Protein AF-A0AAV3GQU5-F1 (afdb_monomer_lite)

Radius of gyration: 13.27 Å; chains: 1; bounding box: 27×25×34 Å

Structure (mmCIF, N/CA/C/O backbone):
data_AF-A0AAV3GQU5-F1
#
_entry.id   AF-A0AAV3GQU5-F1
#
loop_
_atom_site.group_PDB
_atom_site.id
_atom_site.type_symbol
_atom_site.label_atom_id
_atom_site.label_alt_id
_atom_site.label_comp_id
_atom_site.label_asym_id
_atom_site.label_entity_id
_atom_site.label_seq_id
_atom_site.pdbx_PDB_ins_code
_atom_site.Cartn_x
_atom_site.Cartn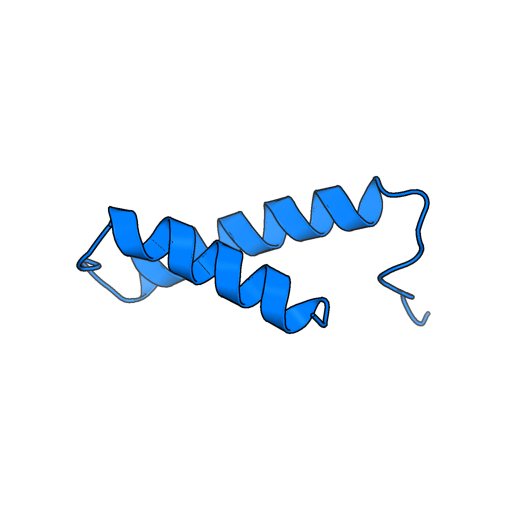_y
_atom_site.Cartn_z
_atom_site.occupancy
_atom_site.B_iso_or_equiv
_atom_site.auth_seq_id
_atom_site.auth_comp_id
_atom_site.auth_asym_id
_atom_site.auth_atom_id
_atom_site.pdbx_PDB_model_num
ATOM 1 N N . THR A 1 1 ? 16.126 8.207 5.615 1.00 61.44 1 THR A N 1
ATOM 2 C CA . THR A 1 1 ? 15.099 7.157 5.508 1.00 61.44 1 THR A CA 1
ATOM 3 C C . THR A 1 1 ? 15.143 6.553 4.124 1.00 61.44 1 THR A C 1
ATOM 5 O O . THR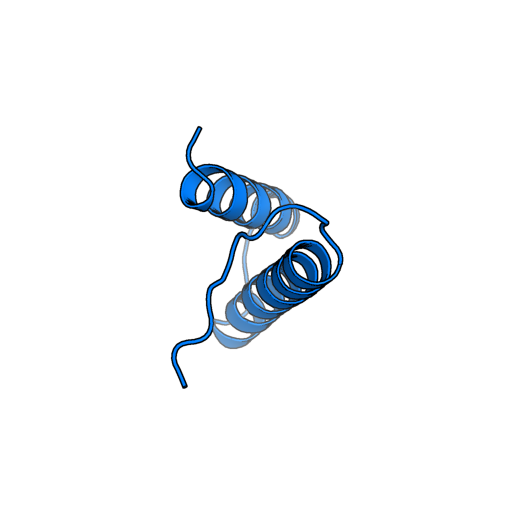 A 1 1 ? 14.973 7.281 3.148 1.00 61.44 1 THR A O 1
ATOM 8 N N . ASN A 1 2 ? 15.468 5.266 4.026 1.00 87.69 2 ASN A N 1
ATOM 9 C CA . ASN A 1 2 ? 15.508 4.521 2.761 1.00 87.69 2 ASN A CA 1
ATOM 10 C C . ASN A 1 2 ? 14.074 4.371 2.192 1.00 87.69 2 ASN A C 1
ATOM 12 O O . ASN A 1 2 ? 13.092 4.495 2.923 1.00 87.69 2 ASN A O 1
ATOM 16 N N . LEU A 1 3 ? 13.937 4.114 0.892 1.00 86.81 3 LEU A N 1
ATOM 17 C CA . LEU A 1 3 ? 12.663 3.864 0.206 1.00 86.81 3 LEU A CA 1
ATOM 18 C C . LEU A 1 3 ? 11.846 2.756 0.882 1.00 86.81 3 LEU A C 1
ATOM 20 O O . LEU A 1 3 ? 10.644 2.914 1.074 1.00 86.81 3 LEU A O 1
ATOM 24 N N . ILE A 1 4 ? 12.507 1.678 1.313 1.00 89.88 4 ILE A N 1
ATOM 25 C CA . ILE A 1 4 ? 11.846 0.560 2.002 1.00 89.88 4 ILE A CA 1
ATOM 26 C C . ILE A 1 4 ? 11.248 0.994 3.342 1.00 89.88 4 ILE A C 1
ATOM 28 O O . ILE A 1 4 ? 10.138 0.599 3.685 1.00 89.88 4 ILE A O 1
ATOM 32 N N . GLU A 1 5 ? 11.943 1.848 4.094 1.00 93.00 5 GLU A N 1
ATOM 33 C CA . GLU A 1 5 ? 11.418 2.362 5.360 1.00 93.00 5 GLU A CA 1
ATOM 34 C C . GLU A 1 5 ? 10.181 3.238 5.138 1.00 93.00 5 GLU A C 1
ATOM 36 O O . GLU A 1 5 ? 9.218 3.123 5.893 1.00 93.00 5 GLU A O 1
ATOM 41 N N . ARG A 1 6 ? 10.169 4.067 4.081 1.00 91.06 6 ARG A N 1
ATOM 42 C CA . ARG A 1 6 ? 8.991 4.877 3.721 1.00 91.06 6 ARG A CA 1
ATOM 43 C C . ARG A 1 6 ? 7.801 4.000 3.336 1.00 91.06 6 ARG A C 1
ATOM 45 O O . ARG A 1 6 ? 6.699 4.237 3.821 1.00 91.06 6 ARG A O 1
ATOM 52 N N . LEU A 1 7 ? 8.032 2.968 2.527 1.00 92.44 7 LEU A N 1
ATOM 53 C CA . LEU A 1 7 ? 6.990 2.015 2.145 1.00 92.44 7 LEU A CA 1
ATOM 54 C C . LEU A 1 7 ? 6.416 1.295 3.375 1.00 92.44 7 LEU A C 1
ATOM 56 O O . LEU A 1 7 ? 5.201 1.233 3.554 1.00 92.44 7 LEU A O 1
ATOM 60 N N . ASN A 1 8 ? 7.282 0.813 4.270 1.00 94.00 8 ASN A N 1
ATOM 61 C CA . ASN A 1 8 ? 6.860 0.148 5.503 1.00 94.00 8 ASN A CA 1
ATOM 62 C C . ASN A 1 8 ? 6.068 1.086 6.425 1.00 94.00 8 ASN A C 1
ATOM 64 O O . ASN A 1 8 ? 5.088 0.660 7.038 1.00 94.00 8 ASN A O 1
ATOM 68 N N . GLN A 1 9 ? 6.458 2.360 6.516 1.00 94.81 9 GLN A N 1
ATOM 69 C CA . GLN A 1 9 ? 5.704 3.367 7.265 1.00 94.81 9 GLN A CA 1
ATOM 70 C C . GLN A 1 9 ? 4.296 3.563 6.696 1.00 94.81 9 GLN A C 1
ATOM 72 O O . GLN A 1 9 ? 3.343 3.630 7.472 1.00 94.81 9 GLN A O 1
ATOM 77 N N . GLU A 1 10 ? 4.143 3.602 5.372 1.00 93.75 10 GLU A N 1
ATOM 78 C CA . GLU A 1 10 ? 2.832 3.760 4.736 1.00 93.75 10 GLU A CA 1
ATOM 79 C C . GLU A 1 10 ? 1.933 2.538 4.964 1.00 93.75 10 GLU A C 1
ATOM 81 O O . GLU A 1 10 ? 0.771 2.689 5.352 1.00 93.75 10 GLU A O 1
ATOM 86 N N . VAL A 1 11 ? 2.481 1.324 4.844 1.00 94.62 11 VAL A N 1
ATOM 87 C CA . VAL A 1 11 ? 1.752 0.088 5.176 1.00 94.62 11 VAL A CA 1
ATOM 88 C C . VAL A 1 11 ? 1.276 0.116 6.632 1.00 94.62 11 VAL A C 1
ATOM 90 O O . VAL A 1 11 ? 0.088 -0.090 6.893 1.00 94.62 11 VAL A O 1
ATOM 93 N N . ARG A 1 12 ? 2.158 0.453 7.586 1.00 94.31 12 ARG A N 1
A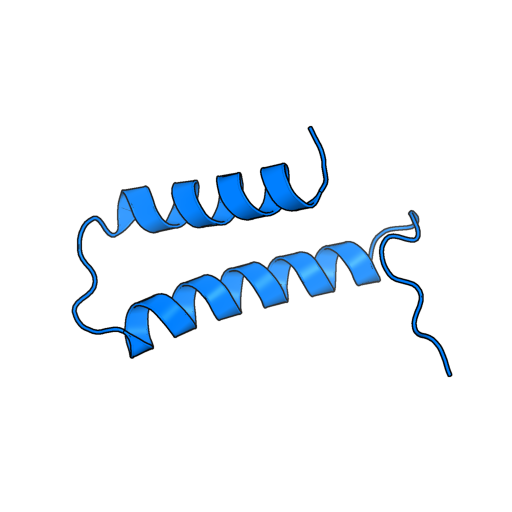TOM 94 C CA . ARG A 1 12 ? 1.788 0.543 9.012 1.00 94.31 12 ARG A CA 1
ATOM 95 C C . ARG A 1 12 ? 0.776 1.649 9.294 1.00 94.31 12 ARG A C 1
ATOM 97 O O . ARG A 1 12 ? -0.086 1.477 10.157 1.00 94.31 12 ARG A O 1
ATOM 104 N N . ARG A 1 13 ? 0.832 2.770 8.571 1.00 95.12 13 ARG A N 1
ATOM 105 C CA . ARG A 1 13 ? -0.143 3.861 8.699 1.00 95.12 13 ARG A CA 1
ATOM 106 C C . ARG A 1 13 ? -1.548 3.394 8.318 1.00 95.12 13 ARG A C 1
ATOM 108 O O . ARG A 1 13 ? -2.489 3.684 9.057 1.00 95.12 13 ARG A O 1
ATOM 115 N N . ARG A 1 14 ? -1.696 2.659 7.208 1.00 94.44 14 ARG A N 1
ATOM 116 C CA . ARG A 1 14 ? -3.005 2.149 6.755 1.00 94.44 14 ARG A CA 1
ATOM 117 C C . ARG A 1 14 ? -3.512 0.993 7.621 1.00 94.44 14 ARG A C 1
ATOM 119 O O . ARG A 1 14 ? -4.694 0.944 7.945 1.00 94.44 14 ARG A O 1
ATOM 126 N N . GLU A 1 15 ? -2.624 0.113 8.071 1.00 94.56 15 GLU A N 1
ATOM 127 C CA . GLU A 1 15 ? -2.960 -0.956 9.020 1.00 94.56 15 GLU A CA 1
ATOM 128 C C . GLU A 1 15 ? -3.491 -0.424 10.356 1.00 94.56 15 GLU A C 1
ATOM 130 O O . GLU A 1 15 ? -4.458 -0.967 10.894 1.00 94.56 15 GLU A O 1
ATOM 135 N N . LYS A 1 16 ? -2.901 0.657 10.886 1.00 94.69 16 LYS A N 1
ATOM 136 C CA . LYS A 1 16 ? -3.288 1.232 12.186 1.00 94.69 16 LYS A CA 1
ATOM 137 C C . LYS A 1 16 ? -4.773 1.614 12.254 1.00 94.69 16 LYS A C 1
ATOM 139 O O . LYS A 1 16 ? -5.352 1.611 13.339 1.00 94.69 16 LYS A O 1
ATOM 144 N N . ILE A 1 17 ? -5.391 1.924 11.113 1.00 94.31 17 ILE A N 1
ATOM 145 C CA . ILE A 1 17 ? -6.821 2.241 11.011 1.00 94.31 17 ILE A CA 1
ATOM 146 C C . ILE A 1 17 ? -7.683 0.977 11.151 1.00 94.31 17 ILE A C 1
ATOM 148 O O . ILE A 1 17 ? -8.714 1.015 11.816 1.00 94.31 17 ILE A O 1
ATOM 152 N N . ILE A 1 18 ? -7.253 -0.142 10.565 1.00 90.75 18 ILE A N 1
ATOM 153 C CA . ILE A 1 18 ? -8.027 -1.393 10.494 1.00 90.75 18 ILE A CA 1
ATOM 154 C C . ILE A 1 18 ? -7.995 -2.157 11.826 1.00 90.75 18 ILE A C 1
ATOM 156 O O . ILE A 1 18 ? -8.975 -2.811 12.171 1.00 90.75 18 ILE A O 1
ATOM 160 N N . ARG A 1 19 ? -6.913 -2.020 12.610 1.00 90.25 19 ARG A N 1
ATOM 161 C CA . ARG A 1 19 ? -6.667 -2.644 13.932 1.00 90.25 19 ARG A CA 1
ATOM 162 C C . ARG A 1 19 ? -6.600 -4.179 13.943 1.00 90.25 19 ARG A C 1
ATOM 164 O O . ARG A 1 19 ? -5.654 -4.713 14.509 1.00 90.25 19 ARG A O 1
ATOM 171 N N . ILE A 1 20 ? -7.567 -4.885 13.356 1.00 93.25 20 ILE A N 1
ATOM 172 C CA . ILE A 1 20 ? -7.626 -6.353 13.272 1.00 93.25 20 ILE A CA 1
ATOM 173 C C . ILE A 1 20 ? -8.137 -6.747 11.885 1.00 93.25 20 ILE A C 1
ATOM 175 O O . ILE A 1 20 ? -9.192 -6.287 11.451 1.00 93.25 20 ILE A O 1
ATOM 179 N N . PHE A 1 21 ? -7.414 -7.628 11.193 1.00 95.31 21 PHE A N 1
ATOM 180 C CA . PHE A 1 21 ? -7.875 -8.173 9.917 1.00 95.31 21 PHE A CA 1
ATOM 181 C C . PHE A 1 21 ? -8.727 -9.430 10.125 1.00 95.31 21 PHE A C 1
ATOM 183 O O . PHE A 1 21 ? -8.361 -10.282 10.932 1.00 95.31 21 PHE A O 1
ATOM 190 N N . PRO A 1 22 ? -9.811 -9.606 9.349 1.00 94.44 22 PRO A N 1
ATOM 191 C CA . PRO A 1 22 ? -10.669 -10.785 9.453 1.00 94.44 22 PRO A CA 1
ATOM 192 C C . PRO A 1 22 ? -10.028 -12.057 8.870 1.00 94.44 22 PRO A C 1
ATOM 194 O O . PRO A 1 22 ? -10.469 -13.159 9.172 1.00 94.44 22 PRO A O 1
ATOM 197 N N . ASN A 1 23 ? -9.020 -11.924 7.999 1.00 96.44 23 ASN A N 1
ATOM 198 C CA . ASN A 1 23 ? -8.229 -13.022 7.434 1.00 96.44 23 ASN A CA 1
ATOM 199 C C . ASN A 1 23 ? -6.970 -12.483 6.729 1.00 96.44 23 ASN A C 1
ATOM 201 O O . ASN A 1 23 ? -6.870 -11.291 6.419 1.00 96.44 23 ASN A O 1
ATOM 205 N N . CYS A 1 24 ? -6.035 -13.380 6.403 1.00 96.56 24 CYS A N 1
ATOM 206 C CA . CYS A 1 24 ? -4.796 -13.043 5.696 1.00 96.56 24 CYS A CA 1
ATOM 207 C C . CYS A 1 24 ? -5.039 -12.455 4.296 1.00 96.56 24 CYS A C 1
ATOM 209 O O . CYS A 1 24 ? -4.295 -11.579 3.862 1.00 96.56 24 CYS A O 1
ATOM 211 N N . VAL A 1 25 ? -6.097 -12.884 3.596 1.00 97.62 25 VAL A N 1
ATOM 212 C CA . VAL A 1 25 ? -6.428 -12.381 2.250 1.00 97.62 25 VAL A CA 1
ATOM 213 C C . VAL A 1 25 ? -6.769 -10.889 2.293 1.0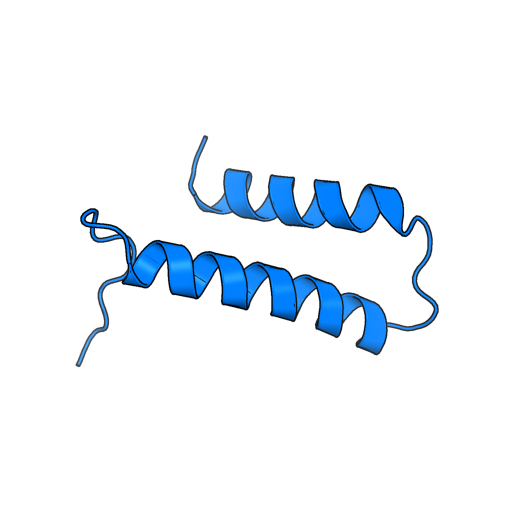0 97.62 25 VAL A C 1
ATOM 215 O O . VAL A 1 25 ? -6.367 -10.136 1.411 1.00 97.62 25 VAL A O 1
ATOM 218 N N . SER A 1 26 ? -7.456 -10.440 3.341 1.00 95.31 26 SER A N 1
ATOM 219 C CA . SER A 1 26 ? -7.818 -9.032 3.538 1.00 95.31 26 SER A CA 1
ATOM 220 C C . SER A 1 26 ? -6.587 -8.164 3.803 1.00 95.31 26 SER A C 1
ATOM 222 O O . SER A 1 26 ? -6.477 -7.077 3.240 1.00 95.31 26 SER A O 1
ATOM 224 N N . ALA A 1 27 ? -5.627 -8.669 4.585 1.00 95.19 27 ALA A N 1
ATOM 225 C CA . ALA A 1 27 ? -4.336 -8.008 4.772 1.00 95.19 27 ALA A CA 1
ATOM 226 C C . ALA A 1 27 ? -3.549 -7.932 3.453 1.00 95.19 27 ALA A C 1
ATOM 228 O O . ALA A 1 27 ? -3.043 -6.869 3.096 1.00 95.19 27 ALA A O 1
ATOM 229 N N . ASN A 1 28 ? -3.523 -9.024 2.681 1.00 96.44 28 ASN A N 1
ATOM 230 C CA . ASN A 1 28 ? -2.841 -9.061 1.389 1.00 96.44 28 ASN A CA 1
ATOM 231 C C . ASN A 1 28 ? -3.439 -8.062 0.386 1.00 96.44 28 ASN A C 1
ATOM 233 O O . ASN A 1 28 ? -2.702 -7.420 -0.353 1.00 96.44 28 ASN A O 1
ATOM 237 N N . ARG A 1 29 ? -4.766 -7.875 0.391 1.00 96.44 29 ARG A N 1
ATOM 238 C CA . ARG A 1 29 ? -5.437 -6.866 -0.447 1.00 96.44 29 ARG A CA 1
ATOM 239 C C . ARG A 1 29 ? -5.009 -5.445 -0.095 1.00 96.44 29 ARG A C 1
ATOM 241 O O . ARG A 1 29 ? -4.744 -4.665 -1.001 1.00 96.44 29 ARG A O 1
ATOM 248 N N . LEU A 1 30 ? -4.911 -5.113 1.194 1.00 95.50 30 LEU A N 1
ATOM 249 C CA . LEU A 1 30 ? -4.445 -3.791 1.619 1.00 95.50 30 LEU A CA 1
ATOM 250 C C . LEU A 1 30 ? -3.000 -3.549 1.184 1.00 95.50 30 LEU A C 1
ATOM 252 O O . LEU A 1 30 ? -2.701 -2.516 0.592 1.00 95.50 30 LEU A O 1
ATOM 256 N N . ILE A 1 31 ? -2.115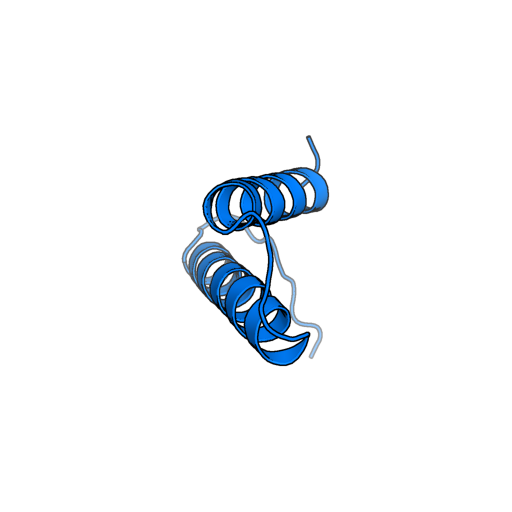 -4.498 1.494 1.00 95.56 31 ILE A N 1
ATOM 257 C CA . ILE A 1 31 ? -0.693 -4.386 1.168 1.00 95.56 31 ILE A CA 1
ATOM 258 C C . ILE A 1 31 ? -0.525 -4.291 -0.351 1.00 95.56 31 ILE A C 1
ATOM 260 O O . ILE A 1 31 ? 0.174 -3.405 -0.828 1.00 95.56 31 ILE A O 1
ATOM 264 N N . GLY A 1 32 ? -1.230 -5.133 -1.111 1.00 96.62 32 GLY A N 1
ATOM 265 C CA . GLY A 1 32 ? -1.251 -5.086 -2.570 1.00 96.62 32 GLY A CA 1
ATOM 266 C C . GLY A 1 32 ? -1.700 -3.730 -3.112 1.00 96.62 32 GLY A C 1
ATOM 267 O O . GLY A 1 32 ? -1.028 -3.183 -3.979 1.00 96.62 32 GLY A O 1
ATOM 268 N N . ALA A 1 33 ? -2.766 -3.142 -2.563 1.00 96.25 33 ALA A N 1
ATOM 269 C CA . ALA A 1 33 ? -3.222 -1.810 -2.963 1.00 96.25 33 ALA A CA 1
ATOM 270 C C . ALA A 1 33 ? -2.159 -0.725 -2.704 1.00 96.25 33 ALA A C 1
ATOM 272 O O . ALA A 1 33 ? -1.890 0.084 -3.582 1.00 96.25 33 ALA A O 1
ATOM 273 N N . VAL A 1 34 ? -1.494 -0.744 -1.539 1.00 95.12 34 VAL A N 1
ATOM 274 C CA . VAL A 1 34 ? -0.394 0.194 -1.229 1.00 95.12 34 VAL A CA 1
ATOM 275 C C . VAL A 1 34 ? 0.771 0.039 -2.208 1.00 95.12 34 VAL A C 1
ATOM 277 O O . VAL A 1 34 ? 1.354 1.030 -2.639 1.00 95.12 34 VAL A O 1
ATOM 280 N N . LEU A 1 35 ? 1.126 -1.200 -2.549 1.00 94.56 35 LEU A N 1
ATOM 281 C CA . LEU A 1 35 ? 2.221 -1.482 -3.475 1.00 94.56 35 LEU A CA 1
ATOM 282 C C . LEU A 1 35 ? 1.905 -1.021 -4.900 1.00 94.56 35 LEU A C 1
ATOM 284 O O . LEU A 1 35 ? 2.804 -0.521 -5.570 1.00 94.56 35 LEU A O 1
ATOM 288 N N . ILE A 1 36 ? 0.653 -1.163 -5.345 1.00 95.25 36 ILE A N 1
ATOM 289 C CA . ILE A 1 36 ? 0.194 -0.664 -6.648 1.00 95.25 36 ILE A CA 1
ATOM 290 C C . ILE A 1 36 ? 0.277 0.865 -6.681 1.00 95.25 36 ILE A C 1
ATOM 292 O O . ILE A 1 36 ? 0.929 1.402 -7.570 1.00 95.25 36 ILE A O 1
ATOM 296 N N . ASP A 1 37 ? -0.268 1.552 -5.669 1.00 92.88 37 ASP A N 1
ATOM 297 C CA . ASP A 1 37 ? -0.182 3.017 -5.565 1.00 92.88 37 ASP A CA 1
ATOM 298 C C . ASP A 1 37 ? 1.284 3.490 -5.633 1.00 92.88 37 ASP A C 1
ATOM 300 O O . ASP A 1 37 ? 1.626 4.436 -6.344 1.00 92.88 37 ASP A O 1
ATOM 304 N N . GLN A 1 38 ? 2.178 2.806 -4.906 1.00 92.19 38 GLN A N 1
ATOM 305 C CA . GLN A 1 38 ? 3.597 3.155 -4.884 1.00 92.19 38 GLN A CA 1
ATOM 306 C C . GLN A 1 38 ? 4.285 2.892 -6.226 1.00 92.19 38 GLN A C 1
ATOM 308 O O . GLN A 1 38 ? 5.164 3.661 -6.625 1.00 92.19 38 GLN A O 1
ATOM 313 N N . HIS A 1 39 ? 3.925 1.800 -6.898 1.00 91.00 39 HIS A N 1
ATOM 314 C CA . HIS A 1 39 ? 4.442 1.458 -8.215 1.00 91.00 39 HIS A CA 1
ATOM 315 C C . HIS A 1 39 ? 4.067 2.527 -9.243 1.00 91.00 39 HIS A C 1
ATOM 317 O O . HIS A 1 39 ? 4.950 3.011 -9.953 1.00 91.00 39 HIS A O 1
ATOM 323 N N . ASP A 1 40 ? 2.805 2.953 -9.259 1.00 91.38 40 ASP A N 1
ATOM 324 C CA . ASP A 1 40 ? 2.319 4.006 -10.150 1.00 91.38 40 ASP A CA 1
ATOM 325 C C . ASP A 1 40 ? 3.028 5.342 -9.876 1.00 91.38 40 ASP A C 1
ATOM 327 O O . ASP A 1 40 ? 3.480 6.015 -10.807 1.00 91.38 40 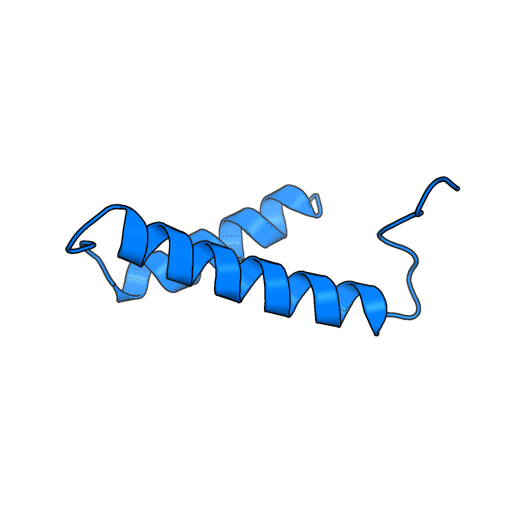ASP A O 1
ATOM 331 N N . GLU A 1 41 ? 3.238 5.696 -8.603 1.00 90.19 41 GLU A N 1
ATOM 332 C CA . GLU A 1 41 ? 4.035 6.871 -8.230 1.00 90.19 41 GLU A CA 1
ATOM 333 C C . GLU A 1 41 ? 5.464 6.770 -8.789 1.00 90.19 41 GLU A C 1
ATOM 335 O O . GLU A 1 41 ? 5.961 7.712 -9.410 1.00 90.19 41 GLU A O 1
ATOM 340 N N . TRP A 1 42 ? 6.129 5.624 -8.624 1.00 89.00 42 TRP A N 1
ATOM 341 C CA . TRP A 1 42 ? 7.495 5.424 -9.115 1.00 89.00 42 TRP A CA 1
ATOM 342 C C . TRP A 1 42 ? 7.598 5.443 -10.639 1.00 89.00 42 TRP A C 1
ATOM 344 O O . TRP A 1 42 ? 8.610 5.923 -11.150 1.00 89.00 42 TRP A O 1
ATOM 354 N N . LEU A 1 43 ? 6.582 4.957 -11.354 1.00 88.50 43 LEU A N 1
ATOM 355 C CA . LEU A 1 43 ? 6.502 5.050 -12.812 1.00 88.50 43 LEU A CA 1
ATOM 356 C C . LEU A 1 43 ? 6.285 6.490 -13.286 1.00 88.50 43 LEU A C 1
ATOM 358 O O . LEU A 1 43 ? 6.867 6.898 -14.289 1.00 88.50 43 LEU A O 1
ATOM 362 N N . SER A 1 44 ? 5.464 7.260 -12.568 1.00 87.12 44 SER A N 1
ATOM 363 C CA . SER A 1 44 ? 5.170 8.660 -12.902 1.00 87.12 44 SER A CA 1
ATOM 364 C C . SER A 1 44 ? 6.291 9.634 -12.518 1.00 87.12 44 SER A C 1
ATOM 366 O O . SER A 1 44 ? 6.348 10.754 -13.027 1.00 87.12 44 SER A O 1
ATOM 368 N N . SER A 1 45 ? 7.194 9.231 -11.621 1.00 84.81 45 SER A N 1
ATOM 369 C CA . SER A 1 45 ? 8.245 10.106 -11.118 1.00 84.81 45 SER A CA 1
ATOM 370 C C . SER A 1 45 ? 9.384 10.293 -12.121 1.00 84.81 45 SER A C 1
ATOM 372 O O . SER A 1 45 ? 9.945 9.337 -12.653 1.00 84.81 45 SER A O 1
ATOM 374 N N . SER A 1 46 ? 9.844 11.537 -12.284 1.00 80.31 46 SER A N 1
ATOM 375 C CA . SER A 1 46 ? 11.054 11.854 -13.061 1.00 80.31 46 SER A CA 1
ATOM 376 C C . SER A 1 46 ? 12.327 11.222 -12.479 1.00 80.31 46 SER A C 1
ATOM 378 O O . SER A 1 46 ? 13.360 11.147 -13.150 1.00 80.31 46 SER A O 1
ATOM 380 N N . ARG A 1 47 ? 12.285 10.782 -11.214 1.00 81.25 47 ARG A N 1
ATOM 381 C CA . ARG A 1 47 ? 13.398 10.109 -10.547 1.00 81.25 47 ARG A CA 1
ATOM 382 C C . ARG A 1 47 ? 13.325 8.605 -10.810 1.00 81.25 47 ARG A C 1
ATOM 384 O O . ARG A 1 47 ? 12.343 7.948 -10.497 1.00 81.25 47 ARG A O 1
ATOM 391 N N . LYS A 1 48 ? 14.410 8.037 -11.342 1.00 77.25 48 LYS A N 1
ATOM 392 C CA . LYS A 1 48 ? 14.498 6.600 -11.646 1.00 77.25 48 LYS A CA 1
ATOM 393 C C . LYS A 1 48 ? 14.676 5.781 -10.364 1.00 77.25 48 LYS A C 1
ATOM 395 O O . LYS A 1 48 ? 15.798 5.652 -9.875 1.00 77.25 48 LYS A O 1
ATOM 400 N N . TYR A 1 49 ? 13.581 5.237 -9.837 1.00 79.00 49 TYR A N 1
ATOM 401 C CA . TYR A 1 49 ? 13.588 4.355 -8.661 1.00 79.00 49 TYR A CA 1
ATOM 402 C C . TYR A 1 49 ? 13.754 2.877 -9.019 1.00 79.00 49 TYR A C 1
ATOM 404 O O . TYR A 1 49 ? 14.428 2.146 -8.299 1.00 79.00 49 TYR A O 1
ATOM 412 N N . ILE A 1 50 ? 13.187 2.451 -10.150 1.00 78.25 50 ILE A N 1
ATOM 413 C CA . ILE A 1 50 ? 13.296 1.085 -10.663 1.00 78.25 50 ILE A CA 1
ATOM 414 C C . ILE A 1 50 ? 14.055 1.116 -11.990 1.00 78.25 50 ILE A C 1
ATOM 416 O O . ILE A 1 50 ? 13.775 1.932 -12.869 1.00 78.25 50 ILE A O 1
ATOM 420 N N . LYS A 1 51 ? 15.025 0.211 -12.143 1.00 74.31 51 LYS A N 1
ATOM 421 C CA . LYS A 1 51 ? 15.617 -0.130 -13.438 1.00 74.31 51 LYS A CA 1
ATOM 422 C C . LYS A 1 51 ? 15.149 -1.531 -13.795 1.00 74.31 51 LYS A C 1
ATOM 424 O O . LYS A 1 51 ? 15.532 -2.486 -13.127 1.00 74.31 51 LYS A O 1
ATOM 429 N N . PHE A 1 52 ? 14.333 -1.650 -14.833 1.00 70.31 52 PHE A N 1
ATOM 430 C CA . PHE A 1 52 ? 14.000 -2.954 -15.386 1.00 70.31 52 PHE A CA 1
ATOM 431 C C . PHE A 1 52 ? 15.216 -3.455 -16.172 1.00 70.31 52 PHE A C 1
ATOM 433 O O . PHE A 1 52 ? 15.652 -2.803 -17.122 1.00 70.31 52 PHE A O 1
ATOM 440 N N . ALA A 1 53 ? 15.815 -4.559 -15.721 1.00 69.50 53 ALA A N 1
ATOM 441 C CA . ALA A 1 53 ? 16.776 -5.295 -16.531 1.00 69.50 53 ALA A CA 1
ATOM 442 C C . ALA A 1 53 ? 16.002 -6.020 -17.642 1.00 69.50 53 ALA A C 1
ATOM 444 O O . ALA A 1 53 ? 14.918 -6.545 -17.386 1.00 69.50 53 ALA A O 1
ATOM 445 N N . LYS A 1 54 ? 16.533 -5.953 -18.863 1.00 53.75 54 LYS A N 1
ATOM 446 C CA . LYS A 1 54 ? 15.941 -6.550 -20.061 1.00 53.75 54 LYS A CA 1
ATOM 447 C C . LYS A 1 54 ? 16.275 -8.032 -20.150 1.00 53.75 54 LYS A C 1
ATOM 449 O O . LYS A 1 54 ? 17.421 -8.372 -19.782 1.00 53.75 54 LYS A O 1
#

pLDDT: mean 89.35, std 9.23, range [53.75, 97.62]

InterPro domains:
  IPR001207 Transposase, mutator type [PF00872] (1-44)

Secondary structure (DSSP, 8-state):
--HHHHHHHHHHHHHHHH-S-SSHHHHHHHHHHHHHHHHHHHHH-SS-------

Foldseek 3Di:
DDPVVVLVVVLVVVCVVVVDDPDPVRSVVSSVVSVVVVVVVCVPDPDNPDDDDD

Sequence (54 aa):
TNLIERLNQEVRRREKIIRIFPNCVSANRLIGAVLIDQHDEWLSSSRKYIKFAK

Organism: NCBI:txid1134836